Protein AF-A0A8C9SFM6-F1 (afdb_monomer_lite)

Organism: Scleropages formosus (NCBI:txid113540)

Structure (mmCIF, N/CA/C/O backbone):
data_AF-A0A8C9SFM6-F1
#
_entry.id   AF-A0A8C9SFM6-F1
#
loop_
_atom_site.group_PDB
_atom_site.id
_atom_site.type_symbol
_atom_site.label_atom_id
_atom_site.label_alt_id
_atom_site.label_comp_id
_atom_site.label_asym_id
_atom_site.label_entity_id
_atom_site.label_seq_id
_atom_site.pdbx_PDB_ins_code
_atom_site.Cartn_x
_atom_site.Cartn_y
_atom_site.Cartn_z
_atom_site.occupancy
_atom_site.B_iso_or_equiv
_atom_site.auth_seq_id
_atom_site.auth_comp_id
_atom_site.auth_asym_id
_atom_site.auth_atom_id
_atom_site.pdbx_PDB_model_num
ATOM 1 N N . MET A 1 1 ? -20.585 6.478 8.816 1.00 38.84 1 MET A N 1
ATOM 2 C CA . MET A 1 1 ? -20.689 6.840 7.386 1.00 38.84 1 MET A CA 1
ATOM 3 C C . MET A 1 1 ? -19.515 6.218 6.641 1.00 38.84 1 MET A C 1
ATOM 5 O O . MET A 1 1 ? -18.394 6.669 6.812 1.00 38.84 1 MET A O 1
ATOM 9 N N . CYS A 1 2 ? -19.745 5.146 5.885 1.00 49.50 2 CYS A N 1
ATOM 10 C CA . CYS A 1 2 ? -18.766 4.546 4.970 1.00 49.50 2 CYS A CA 1
ATOM 11 C C . CYS A 1 2 ? -19.523 4.051 3.732 1.00 49.50 2 CYS A C 1
ATOM 13 O O . CYS A 1 2 ? -19.641 2.855 3.499 1.00 49.50 2 CYS A O 1
ATOM 15 N N . SER A 1 3 ? -20.087 4.991 2.972 1.00 50.41 3 SER A N 1
ATOM 16 C CA . SER A 1 3 ? -20.597 4.729 1.626 1.00 50.41 3 SER A CA 1
ATOM 17 C C . SER A 1 3 ? -19.431 4.940 0.651 1.00 50.41 3 SER A C 1
ATOM 19 O O . SER A 1 3 ? -18.915 6.048 0.535 1.00 50.41 3 SER A O 1
ATOM 21 N N . GLY A 1 4 ? -18.927 3.867 0.038 1.00 54.22 4 GLY A N 1
ATOM 22 C CA . GLY A 1 4 ? -18.003 3.908 -1.111 1.00 54.22 4 GLY A CA 1
ATOM 23 C C . GLY A 1 4 ? -16.493 4.040 -0.842 1.00 54.22 4 GLY A C 1
ATOM 24 O O . GLY A 1 4 ? -15.704 3.421 -1.549 1.00 54.22 4 GLY A O 1
ATOM 25 N N . ARG A 1 5 ? -16.041 4.781 0.181 1.00 57.72 5 ARG A N 1
ATOM 26 C CA . ARG A 1 5 ? -14.603 5.147 0.289 1.00 57.72 5 ARG A CA 1
ATOM 27 C C . ARG A 1 5 ? -13.655 4.036 0.755 1.00 57.72 5 ARG A C 1
ATOM 29 O O . ARG A 1 5 ? -12.494 4.049 0.372 1.00 57.72 5 ARG A O 1
ATOM 36 N N . CYS A 1 6 ? -14.117 3.060 1.545 1.00 66.25 6 CYS A N 1
ATOM 37 C CA . CYS A 1 6 ? -13.258 1.931 1.943 1.00 66.25 6 CYS A CA 1
ATOM 38 C C . CYS A 1 6 ? -12.800 1.121 0.723 1.00 66.25 6 CYS A C 1
ATOM 40 O O . CYS A 1 6 ? -11.649 0.716 0.658 1.00 66.25 6 CYS A O 1
ATOM 42 N N . PHE A 1 7 ? -13.668 0.921 -0.269 1.00 75.25 7 PHE A N 1
ATOM 43 C CA . PHE A 1 7 ? -13.294 0.165 -1.465 1.00 75.25 7 PHE A CA 1
ATOM 44 C C . PHE A 1 7 ? -12.271 0.921 -2.325 1.00 75.25 7 PHE A C 1
ATOM 46 O O . PHE A 1 7 ? -11.385 0.314 -2.915 1.00 75.25 7 PHE A O 1
ATOM 53 N N . HIS A 1 8 ? -12.347 2.254 -2.325 1.00 82.06 8 HIS A N 1
ATOM 54 C CA . HIS A 1 8 ? -11.380 3.106 -3.007 1.00 82.06 8 HIS A CA 1
ATOM 55 C C . HIS A 1 8 ? -9.967 2.961 -2.420 1.00 82.06 8 HIS A C 1
ATOM 57 O O . HIS A 1 8 ? -9.020 2.790 -3.176 1.00 82.06 8 HIS A O 1
ATOM 63 N N . PHE A 1 9 ? -9.817 2.954 -1.089 1.00 83.06 9 PHE A N 1
ATOM 64 C CA . PHE A 1 9 ? -8.508 2.751 -0.448 1.00 83.06 9 PHE A CA 1
ATOM 65 C C . PHE A 1 9 ? -7.904 1.379 -0.746 1.00 83.06 9 PHE A C 1
ATOM 67 O O . PHE A 1 9 ? -6.700 1.276 -0.955 1.00 83.06 9 PHE A O 1
ATOM 74 N N . PHE A 1 10 ? -8.741 0.341 -0.809 1.00 85.75 10 PHE A N 1
ATOM 75 C CA . PHE A 1 10 ? -8.299 -0.991 -1.212 1.00 85.75 10 PHE A CA 1
ATOM 76 C C . PHE A 1 10 ? -7.770 -0.997 -2.647 1.00 85.75 10 PHE A C 1
ATOM 78 O O . PHE A 1 10 ? -6.668 -1.473 -2.898 1.00 85.75 10 PHE A O 1
ATOM 85 N N . PHE A 1 11 ? -8.529 -0.419 -3.578 1.00 89.56 11 PHE A N 1
ATOM 86 C CA . PHE A 1 11 ? -8.128 -0.348 -4.979 1.00 89.56 11 PHE A CA 1
ATOM 87 C C . PHE A 1 11 ? -6.834 0.454 -5.168 1.00 89.56 11 PHE A C 1
ATOM 89 O O . PHE A 1 11 ? -5.947 0.026 -5.902 1.00 89.56 11 PHE A O 1
ATOM 96 N N . LEU A 1 12 ? -6.694 1.574 -4.452 1.00 89.06 12 LEU A N 1
ATOM 97 C CA . LEU A 1 12 ? -5.487 2.396 -4.482 1.00 89.06 12 LEU A CA 1
ATOM 98 C C . LEU A 1 12 ? -4.262 1.625 -3.966 1.00 89.06 12 LEU A C 1
ATOM 100 O O . LEU A 1 12 ? -3.216 1.664 -4.606 1.00 89.06 12 LEU A O 1
ATOM 104 N N . ALA A 1 13 ? -4.402 0.878 -2.864 1.00 91.12 13 ALA A N 1
ATOM 105 C CA . ALA A 1 13 ? -3.330 0.035 -2.333 1.00 91.12 13 ALA A CA 1
ATOM 106 C C . ALA A 1 13 ? -2.898 -1.040 -3.346 1.00 91.12 13 ALA A C 1
ATOM 108 O O . ALA A 1 13 ? -1.711 -1.200 -3.606 1.00 91.12 13 ALA A O 1
ATOM 109 N N . VAL A 1 14 ? -3.853 -1.721 -3.987 1.00 93.00 14 VAL A N 1
ATOM 110 C CA . VAL A 1 14 ? -3.551 -2.744 -5.003 1.00 93.00 14 VAL A CA 1
ATOM 111 C C . VAL A 1 14 ? -2.833 -2.143 -6.216 1.00 93.00 14 VAL A C 1
ATOM 113 O O . VAL A 1 14 ? -1.851 -2.715 -6.683 1.00 93.00 14 VAL A O 1
ATOM 116 N N . ILE A 1 15 ? -3.272 -0.979 -6.713 1.00 94.44 15 ILE A N 1
ATOM 117 C CA . ILE A 1 15 ? -2.598 -0.303 -7.833 1.00 94.44 15 ILE A CA 1
ATOM 118 C C . ILE A 1 15 ? -1.161 0.061 -7.465 1.00 94.44 15 ILE A C 1
ATOM 120 O O . ILE A 1 15 ? -0.252 -0.214 -8.246 1.00 94.44 15 ILE A O 1
ATOM 124 N N . PHE A 1 16 ? -0.950 0.677 -6.298 1.00 92.31 16 PHE A N 1
ATOM 125 C CA . PHE A 1 16 ? 0.391 1.065 -5.866 1.00 92.31 16 PHE A CA 1
ATOM 126 C C . PHE A 1 16 ? 1.291 -0.147 -5.616 1.00 92.31 16 PHE A C 1
ATOM 128 O O . PHE A 1 16 ? 2.468 -0.082 -5.943 1.00 92.31 16 PHE A O 1
ATOM 135 N N . ASP A 1 17 ? 0.758 -1.257 -5.107 1.00 93.81 17 ASP A N 1
ATOM 136 C CA . ASP A 1 17 ? 1.516 -2.498 -4.924 1.00 93.81 17 ASP A CA 1
ATOM 137 C C . ASP A 1 17 ? 1.998 -3.071 -6.266 1.00 93.81 17 ASP A C 1
ATOM 139 O O . ASP A 1 17 ? 3.198 -3.251 -6.478 1.00 93.81 17 ASP A O 1
ATOM 143 N N . VAL A 1 18 ? 1.084 -3.245 -7.229 1.00 95.69 18 VAL A N 1
ATOM 144 C CA . VAL A 1 18 ? 1.422 -3.754 -8.568 1.00 95.69 18 VAL A CA 1
ATOM 145 C C . VAL A 1 18 ? 2.384 -2.807 -9.290 1.00 95.69 18 VAL A C 1
ATOM 147 O O . VAL A 1 18 ? 3.378 -3.259 -9.858 1.00 95.69 18 VAL A O 1
ATOM 150 N N . ALA A 1 19 ? 2.138 -1.495 -9.242 1.00 94.00 19 ALA A N 1
ATOM 151 C CA . ALA A 1 19 ? 3.029 -0.504 -9.842 1.00 94.00 19 ALA A CA 1
ATOM 152 C C . ALA A 1 19 ? 4.416 -0.498 -9.178 1.00 94.00 19 ALA A C 1
ATOM 154 O O . ALA A 1 19 ? 5.425 -0.448 -9.880 1.00 94.00 19 ALA A O 1
ATOM 155 N N . GLY A 1 20 ? 4.475 -0.590 -7.847 1.00 92.88 20 GLY A N 1
ATOM 156 C CA . GLY A 1 20 ? 5.714 -0.648 -7.074 1.00 92.88 20 GLY A CA 1
ATOM 157 C C . GLY A 1 20 ? 6.535 -1.896 -7.382 1.00 92.88 20 GLY A C 1
ATOM 158 O O . GLY A 1 20 ? 7.741 -1.785 -7.598 1.00 92.88 20 GLY A O 1
ATOM 159 N N . LEU A 1 21 ? 5.887 -3.060 -7.497 1.00 92.62 21 LEU A N 1
ATOM 160 C CA . LEU A 1 21 ? 6.533 -4.302 -7.922 1.00 92.62 21 LEU A CA 1
ATOM 161 C C . LEU A 1 21 ? 7.064 -4.195 -9.352 1.00 92.62 21 LEU A C 1
ATOM 163 O O . LEU A 1 21 ? 8.219 -4.537 -9.585 1.00 92.62 21 LEU A O 1
ATOM 167 N N . ILE A 1 22 ? 6.268 -3.685 -10.297 1.00 92.94 22 ILE A N 1
ATOM 168 C CA . ILE A 1 22 ? 6.711 -3.500 -11.688 1.00 92.94 22 ILE A CA 1
ATOM 169 C C . ILE A 1 22 ? 7.928 -2.571 -11.742 1.00 92.94 22 ILE A C 1
ATOM 171 O O . ILE A 1 22 ? 8.919 -2.917 -12.375 1.00 92.94 22 ILE A O 1
ATOM 175 N N . ILE A 1 23 ? 7.889 -1.427 -11.054 1.00 89.62 23 ILE A N 1
ATOM 176 C CA . ILE A 1 23 ? 9.000 -0.463 -10.996 1.00 89.62 23 ILE A CA 1
ATOM 177 C C . ILE A 1 23 ? 10.245 -1.089 -10.362 1.00 89.62 23 ILE A C 1
ATOM 179 O O . ILE A 1 23 ? 11.343 -0.927 -10.891 1.00 89.62 23 ILE A O 1
ATOM 183 N N . PHE A 1 24 ? 10.081 -1.836 -9.271 1.00 88.56 24 PHE A N 1
ATOM 184 C CA . PHE A 1 24 ? 11.181 -2.515 -8.593 1.00 88.56 24 PHE A CA 1
ATOM 185 C C . PHE A 1 24 ? 11.818 -3.600 -9.474 1.00 88.56 24 PHE A C 1
ATOM 187 O O . PHE A 1 24 ? 13.041 -3.642 -9.619 1.00 88.56 24 PHE A O 1
ATOM 194 N N . PHE A 1 25 ? 11.000 -4.432 -10.125 1.00 87.94 25 PHE A N 1
ATOM 195 C CA . PHE A 1 25 ? 11.474 -5.450 -11.062 1.00 87.94 25 PHE A CA 1
ATOM 196 C C . PHE A 1 25 ? 12.142 -4.831 -12.289 1.00 87.94 25 PHE A C 1
ATOM 198 O O . PHE A 1 25 ? 13.213 -5.283 -12.685 1.00 87.94 25 PHE A O 1
ATOM 205 N N . LEU A 1 26 ? 11.556 -3.781 -12.868 1.00 88.62 26 LEU A N 1
ATOM 206 C CA . LEU A 1 26 ? 12.174 -3.044 -13.967 1.00 88.62 26 LEU A CA 1
ATOM 207 C C . LEU A 1 26 ? 13.505 -2.430 -13.539 1.00 88.62 26 LEU A C 1
ATOM 209 O O . LEU A 1 26 ? 14.445 -2.510 -14.311 1.00 88.62 26 LEU A O 1
ATOM 213 N N . GLY A 1 27 ? 13.632 -1.897 -12.323 1.00 86.56 27 GLY A N 1
ATOM 214 C CA . GLY A 1 27 ? 14.917 -1.428 -11.798 1.00 86.56 27 GLY A CA 1
ATOM 215 C C . GLY A 1 27 ? 15.975 -2.536 -11.774 1.00 86.56 27 GLY A C 1
ATOM 216 O O . GLY A 1 27 ? 17.071 -2.356 -12.293 1.00 86.56 27 GLY A O 1
ATOM 217 N N . ILE A 1 28 ? 15.635 -3.716 -11.254 1.00 83.75 28 ILE A N 1
ATOM 218 C CA . ILE A 1 28 ? 16.573 -4.850 -11.177 1.00 83.75 28 ILE A CA 1
ATOM 219 C C . ILE A 1 28 ? 16.957 -5.388 -12.563 1.00 83.75 28 ILE A C 1
ATOM 221 O O . ILE A 1 28 ? 18.120 -5.720 -12.793 1.00 83.75 28 ILE A O 1
ATOM 225 N N . PHE A 1 29 ? 15.995 -5.513 -13.481 1.00 80.25 29 PHE A N 1
ATOM 226 C CA . PHE A 1 29 ? 16.221 -6.141 -14.787 1.00 80.25 29 PHE A CA 1
ATOM 227 C C . PHE A 1 29 ? 16.694 -5.165 -15.872 1.00 80.25 29 PHE A C 1
ATOM 229 O O . PHE A 1 29 ? 17.318 -5.591 -16.846 1.00 80.25 29 PHE A O 1
ATOM 236 N N . ALA A 1 30 ? 16.417 -3.867 -15.739 1.00 74.25 30 ALA A N 1
ATOM 237 C CA . ALA A 1 30 ? 16.836 -2.866 -16.708 1.00 74.25 30 ALA A CA 1
ATOM 238 C C . ALA A 1 30 ? 18.274 -2.413 -16.431 1.00 74.25 30 ALA A C 1
ATOM 240 O O . ALA A 1 30 ? 18.531 -1.606 -15.543 1.00 74.25 30 ALA A O 1
ATOM 241 N N . HIS A 1 31 ? 19.213 -2.855 -17.267 1.00 65.38 31 HIS A N 1
ATOM 242 C CA . HIS A 1 31 ? 20.581 -2.327 -17.333 1.00 65.38 31 HIS A CA 1
ATOM 243 C C . HIS A 1 31 ? 20.616 -1.008 -18.138 1.00 65.38 31 HIS A C 1
ATOM 245 O O . HIS A 1 31 ? 21.347 -0.874 -19.115 1.00 65.38 31 HIS A O 1
ATOM 251 N N . PHE A 1 32 ? 19.758 -0.045 -17.796 1.00 67.25 32 PHE A N 1
ATOM 252 C CA . PHE A 1 32 ? 19.775 1.300 -18.384 1.00 67.25 32 PHE A CA 1
ATOM 253 C C . PHE A 1 32 ? 20.349 2.294 -17.370 1.00 67.25 32 PHE A C 1
ATOM 255 O O . PHE A 1 32 ? 20.131 2.141 -16.173 1.00 67.25 32 PHE A O 1
ATOM 262 N N . SER A 1 33 ? 21.025 3.354 -17.829 1.00 72.88 33 SER A N 1
ATOM 263 C CA . SER A 1 33 ? 21.675 4.372 -16.975 1.00 72.88 33 SER A CA 1
ATOM 264 C C . SER A 1 33 ? 20.743 5.112 -15.995 1.00 72.88 33 SER A C 1
ATOM 266 O O . SER A 1 33 ? 21.221 5.868 -15.162 1.00 72.88 33 SER A O 1
ATOM 268 N N . PHE A 1 34 ? 19.424 4.913 -16.088 1.00 70.69 34 PHE A N 1
ATOM 269 C CA . PHE A 1 34 ? 18.412 5.473 -15.181 1.00 70.69 34 PHE A CA 1
ATOM 270 C C . PHE A 1 34 ? 17.880 4.459 -14.152 1.00 70.69 34 PHE A C 1
ATOM 272 O O . PHE A 1 34 ? 16.964 4.782 -13.396 1.00 70.69 34 PHE A O 1
ATOM 279 N N . SER A 1 35 ? 18.422 3.239 -14.121 1.00 75.06 35 SER A N 1
ATOM 280 C CA . SER A 1 35 ? 17.983 2.147 -13.242 1.00 75.06 35 SER A CA 1
ATOM 281 C C . SER A 1 35 ? 18.039 2.505 -11.751 1.00 75.06 35 SER A C 1
ATOM 283 O O . SER A 1 35 ? 17.115 2.172 -11.006 1.00 75.06 35 SER A O 1
ATOM 285 N N . ASP A 1 36 ? 19.037 3.292 -11.338 1.00 81.44 36 ASP A N 1
ATOM 286 C CA . ASP A 1 36 ? 19.210 3.730 -9.948 1.00 81.44 36 ASP A CA 1
ATOM 287 C C . ASP A 1 36 ? 17.967 4.453 -9.395 1.00 81.44 36 ASP A C 1
ATOM 289 O O . ASP A 1 36 ? 17.588 4.275 -8.235 1.00 81.44 36 ASP A O 1
ATOM 293 N N . PHE A 1 37 ? 17.253 5.207 -10.242 1.00 83.69 37 PHE A N 1
ATOM 294 C CA . PHE A 1 37 ? 16.004 5.867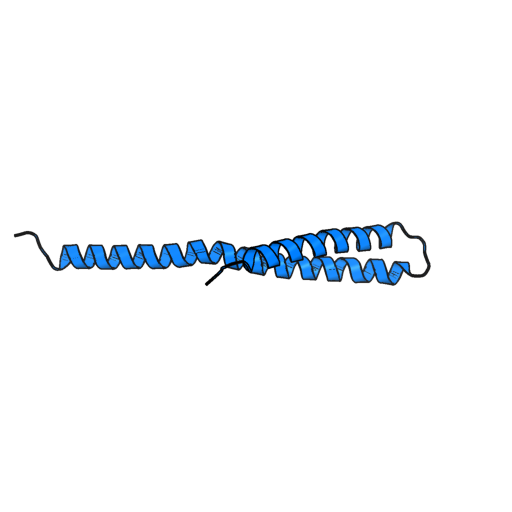 -9.855 1.00 83.69 37 PHE A CA 1
ATOM 295 C C . PHE A 1 37 ? 14.836 4.883 -9.682 1.00 83.69 37 PHE A C 1
ATOM 297 O O . PHE A 1 37 ? 14.016 5.057 -8.776 1.00 83.69 37 PHE A O 1
ATOM 304 N N . PHE A 1 38 ? 14.738 3.842 -10.515 1.00 83.81 38 PHE A N 1
ATOM 305 C CA . PHE A 1 38 ? 13.677 2.827 -10.421 1.00 83.81 38 PHE A CA 1
ATOM 306 C C . PHE A 1 38 ? 13.869 1.923 -9.199 1.00 83.81 38 PHE A C 1
ATOM 308 O O . PHE A 1 38 ? 12.914 1.673 -8.460 1.00 83.81 38 PHE A O 1
ATOM 315 N N . VAL A 1 39 ? 15.111 1.510 -8.928 1.00 86.62 39 VAL A N 1
ATOM 316 C CA . VAL A 1 39 ? 15.459 0.713 -7.740 1.00 86.62 39 VAL A CA 1
ATOM 317 C C . VAL A 1 39 ? 15.153 1.475 -6.450 1.00 86.62 39 VAL A C 1
ATOM 319 O O . VAL A 1 39 ? 14.638 0.883 -5.505 1.00 86.62 39 VAL A O 1
ATOM 322 N N . GLN A 1 40 ? 15.409 2.785 -6.408 1.00 87.94 40 GLN A N 1
ATOM 323 C CA . GLN A 1 40 ? 15.138 3.602 -5.223 1.00 87.94 40 GLN A CA 1
ATOM 324 C C . GLN A 1 40 ? 13.642 3.926 -5.045 1.00 87.94 40 GLN A C 1
ATOM 326 O O . GLN A 1 40 ? 13.150 3.972 -3.915 1.00 87.94 40 GLN A O 1
ATOM 331 N N . SER A 1 41 ? 12.905 4.157 -6.137 1.00 90.06 41 SER A N 1
ATOM 332 C CA . SER A 1 41 ? 11.485 4.546 -6.089 1.00 90.06 41 SER A CA 1
ATOM 333 C C . SER A 1 41 ? 10.525 3.373 -5.865 1.00 90.06 41 SER A C 1
ATOM 335 O O . SER A 1 41 ? 9.496 3.558 -5.213 1.00 90.06 41 SER A O 1
ATOM 337 N N . GLY A 1 42 ? 10.866 2.164 -6.320 1.00 90.44 42 GLY A N 1
ATOM 338 C CA . GLY A 1 42 ? 10.053 0.957 -6.115 1.00 90.44 42 GLY A CA 1
ATOM 339 C C . GLY A 1 42 ? 9.707 0.691 -4.639 1.00 90.44 42 GLY A C 1
ATOM 340 O O . GLY A 1 42 ? 8.523 0.637 -4.298 1.00 90.44 42 GLY A O 1
ATOM 341 N N . PRO A 1 43 ? 10.695 0.614 -3.728 1.00 90.56 43 PRO A N 1
ATOM 342 C CA . PRO A 1 43 ? 10.459 0.412 -2.298 1.00 90.56 43 PRO A CA 1
ATOM 343 C C . PRO A 1 43 ? 9.629 1.525 -1.650 1.00 90.56 43 PRO A C 1
ATOM 345 O O . PRO A 1 43 ? 8.809 1.243 -0.780 1.00 90.56 43 PRO A O 1
ATOM 348 N N . ILE A 1 44 ? 9.802 2.780 -2.082 1.00 92.50 44 ILE A N 1
ATOM 349 C CA . ILE A 1 44 ? 9.024 3.926 -1.578 1.00 92.50 44 ILE A CA 1
ATOM 350 C C . ILE A 1 44 ? 7.539 3.748 -1.916 1.00 92.50 44 ILE A C 1
ATOM 352 O O . ILE A 1 44 ? 6.676 3.978 -1.068 1.00 92.50 44 ILE A O 1
ATOM 356 N N . ILE A 1 45 ? 7.240 3.295 -3.134 1.00 91.94 45 ILE A N 1
ATOM 357 C CA . ILE A 1 45 ? 5.871 3.036 -3.587 1.00 91.94 45 ILE A CA 1
ATOM 358 C C . ILE A 1 45 ? 5.250 1.849 -2.831 1.00 91.94 45 ILE A C 1
ATOM 360 O O . ILE A 1 45 ? 4.111 1.947 -2.370 1.00 91.94 45 ILE A O 1
ATOM 364 N N . ILE A 1 46 ? 6.004 0.762 -2.638 1.00 91.88 46 ILE A N 1
ATOM 365 C CA . ILE 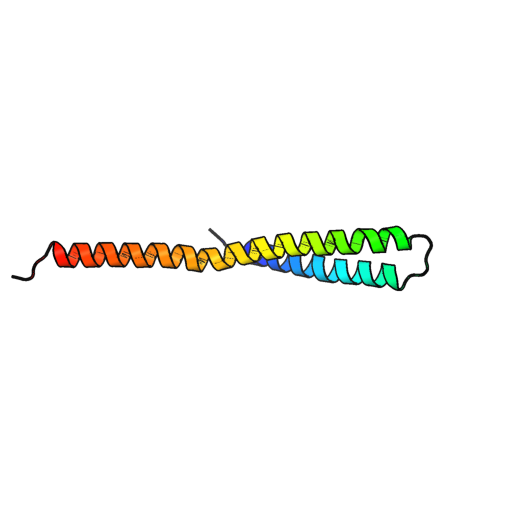A 1 46 ? 5.554 -0.411 -1.866 1.00 91.88 46 ILE A CA 1
ATOM 366 C C . ILE A 1 46 ? 5.276 -0.020 -0.405 1.00 91.88 46 ILE A C 1
ATOM 368 O O . ILE A 1 46 ? 4.255 -0.404 0.170 1.00 91.88 46 ILE A O 1
ATOM 372 N N . PHE A 1 47 ? 6.136 0.809 0.191 1.00 93.25 47 PHE A N 1
ATOM 373 C CA . PHE A 1 47 ? 5.933 1.317 1.546 1.00 93.25 47 PHE A CA 1
ATOM 374 C C . PHE A 1 47 ? 4.663 2.170 1.655 1.00 93.25 47 PHE A C 1
ATOM 376 O O . PHE A 1 47 ? 3.892 2.029 2.606 1.00 93.25 47 PHE A O 1
ATOM 383 N N . LEU A 1 48 ? 4.399 3.020 0.659 1.00 90.81 48 LEU A N 1
ATOM 384 C CA . LEU A 1 48 ? 3.182 3.826 0.620 1.00 90.81 48 LEU A CA 1
ATOM 385 C C . LEU A 1 48 ? 1.923 2.949 0.480 1.00 90.81 48 LEU A C 1
ATOM 387 O O . LEU A 1 48 ? 0.904 3.240 1.109 1.00 90.81 48 LEU A O 1
ATOM 391 N N . SER A 1 49 ? 2.000 1.841 -0.268 1.00 91.88 49 SER A N 1
ATOM 392 C CA . SER A 1 49 ? 0.914 0.856 -0.376 1.00 91.88 49 SER A CA 1
ATOM 393 C C . SER A 1 49 ? 0.556 0.222 0.976 1.00 91.88 49 SER A C 1
ATOM 395 O O . SER A 1 49 ? -0.622 0.183 1.349 1.00 91.88 49 SER A O 1
ATOM 397 N N . LEU A 1 50 ? 1.561 -0.175 1.769 1.00 90.81 50 LEU A N 1
ATOM 398 C CA . LEU A 1 50 ? 1.364 -0.727 3.119 1.00 90.81 50 LEU A CA 1
ATOM 399 C C . LEU A 1 50 ? 0.565 0.218 4.025 1.00 90.81 50 LEU A C 1
ATOM 401 O O . LEU A 1 50 ? -0.324 -0.225 4.754 1.00 90.81 50 LEU A O 1
ATOM 405 N N . VAL A 1 51 ? 0.827 1.525 3.946 1.00 90.50 51 VAL A N 1
ATOM 406 C CA . VAL A 1 51 ? 0.090 2.538 4.716 1.00 90.50 51 VAL A CA 1
ATOM 407 C C . VAL A 1 51 ? -1.397 2.549 4.337 1.00 90.50 51 VAL A C 1
ATOM 409 O O . VAL A 1 51 ? -2.258 2.528 5.222 1.00 90.50 51 VAL A O 1
ATOM 412 N N . PHE A 1 52 ? -1.729 2.512 3.043 1.00 89.12 52 PHE A N 1
ATOM 413 C CA . PHE A 1 52 ? -3.125 2.434 2.586 1.00 89.12 52 PHE A CA 1
ATOM 414 C C . PHE A 1 52 ? -3.806 1.123 2.993 1.00 89.12 52 PHE A C 1
ATOM 416 O O . PHE A 1 52 ? -4.987 1.128 3.359 1.00 89.12 52 PHE A O 1
ATOM 423 N N . TRP A 1 53 ? -3.063 0.017 2.996 1.00 88.38 53 TRP A N 1
ATOM 424 C CA . TRP A 1 53 ? -3.552 -1.284 3.442 1.00 88.38 53 TRP A CA 1
ATOM 425 C C . TRP A 1 53 ? -3.908 -1.278 4.932 1.00 88.38 53 TRP A C 1
ATOM 427 O O . TRP A 1 53 ? -4.990 -1.730 5.311 1.00 88.38 53 TRP A O 1
ATOM 437 N N . ILE A 1 54 ? -3.057 -0.672 5.768 1.00 87.69 54 ILE A N 1
ATOM 438 C CA . ILE A 1 54 ? -3.313 -0.480 7.203 1.00 87.69 54 ILE A CA 1
ATOM 439 C C . ILE A 1 54 ? -4.582 0.354 7.409 1.00 87.69 54 ILE A C 1
ATOM 441 O O . ILE A 1 54 ? -5.463 -0.056 8.166 1.00 87.69 54 ILE A O 1
ATOM 445 N N . PHE A 1 55 ? -4.736 1.484 6.710 1.00 85.00 55 PHE A N 1
ATOM 446 C CA . PHE A 1 55 ? -5.943 2.314 6.825 1.00 85.00 55 PHE A CA 1
ATOM 447 C C . PHE A 1 55 ? -7.218 1.566 6.425 1.00 85.00 55 PHE A C 1
ATOM 449 O O . PHE A 1 55 ? -8.242 1.672 7.112 1.00 85.00 55 PHE A O 1
ATOM 456 N N . TRP A 1 56 ? -7.164 0.778 5.350 1.00 85.38 56 TRP A N 1
ATOM 457 C CA . TRP A 1 56 ? -8.281 -0.070 4.945 1.00 85.38 56 TRP A CA 1
ATOM 458 C C . TRP A 1 56 ? -8.620 -1.119 6.013 1.00 85.38 56 TRP A C 1
ATOM 460 O O . TRP A 1 56 ? -9.788 -1.278 6.387 1.00 85.38 56 TRP A O 1
ATOM 470 N N . TYR A 1 57 ? -7.599 -1.784 6.557 1.00 80.88 57 TYR A N 1
ATOM 471 C CA . TYR A 1 57 ? -7.757 -2.821 7.572 1.00 80.88 57 TYR A CA 1
ATOM 472 C C . TYR A 1 57 ? -8.332 -2.253 8.877 1.00 80.88 57 TYR A C 1
ATOM 474 O O . TYR A 1 57 ? -9.286 -2.812 9.419 1.00 80.88 57 TYR A O 1
ATOM 482 N N . LEU A 1 58 ? -7.860 -1.087 9.336 1.00 84.69 58 LEU A N 1
ATOM 483 C CA . LEU A 1 58 ? -8.421 -0.371 10.491 1.00 84.69 58 LEU A CA 1
ATOM 484 C C . LEU A 1 58 ? -9.902 -0.023 10.285 1.00 84.69 58 LEU A C 1
ATOM 486 O O . LEU A 1 58 ? -10.713 -0.196 11.199 1.00 84.69 58 LEU A O 1
ATOM 490 N N . GLY A 1 59 ? -10.275 0.423 9.083 1.00 80.25 59 GLY A N 1
ATOM 491 C CA . GLY A 1 59 ? -11.671 0.678 8.726 1.00 80.25 59 GLY A CA 1
ATOM 492 C C . GLY A 1 59 ? -12.536 -0.585 8.787 1.00 80.25 59 GLY A C 1
ATOM 493 O O . GLY A 1 59 ? -13.684 -0.533 9.242 1.00 80.25 59 GLY A O 1
ATOM 494 N N . ASN A 1 60 ? -11.985 -1.733 8.388 1.00 79.88 60 ASN A N 1
ATOM 495 C CA . ASN A 1 60 ? -12.687 -3.010 8.454 1.00 79.88 60 ASN A CA 1
ATOM 496 C C . ASN A 1 60 ? -12.799 -3.537 9.898 1.00 79.88 60 ASN A C 1
ATOM 498 O O . ASN A 1 60 ? -13.879 -3.968 10.307 1.00 79.88 60 ASN A O 1
ATOM 502 N N . ILE A 1 61 ? -11.735 -3.424 10.707 1.00 78.31 61 ILE A N 1
ATOM 503 C CA . ILE A 1 61 ? -11.736 -3.860 12.115 1.00 78.31 61 ILE A CA 1
ATOM 504 C C . ILE A 1 61 ? -12.638 -2.978 12.986 1.00 78.31 61 ILE A C 1
ATOM 506 O O . ILE A 1 61 ? -13.305 -3.471 13.899 1.00 78.31 61 ILE A O 1
ATOM 510 N N . SER A 1 62 ? -12.724 -1.680 12.688 1.00 73.56 62 SER A N 1
ATOM 511 C CA . SER A 1 62 ? -13.599 -0.743 13.404 1.00 73.56 62 SER A CA 1
ATOM 512 C C . SER A 1 62 ? -15.066 -1.200 13.416 1.00 73.56 62 SER A C 1
ATOM 514 O O . SER A 1 62 ? -15.775 -0.990 14.403 1.00 73.56 62 SER A O 1
ATOM 516 N N . LYS A 1 63 ? -15.519 -1.936 12.390 1.00 65.69 63 LYS A N 1
ATOM 517 C CA . LYS A 1 63 ? -16.859 -2.548 12.388 1.00 65.69 63 LYS A CA 1
ATOM 518 C C . LYS A 1 63 ? -17.040 -3.556 13.527 1.00 65.69 63 LYS A C 1
ATOM 520 O O . LYS A 1 63 ? -18.084 -3.545 14.182 1.00 65.69 63 LYS A O 1
ATOM 525 N N . TYR A 1 64 ? -16.029 -4.380 13.804 1.00 63.50 64 TYR A N 1
ATOM 526 C CA . TYR A 1 64 ? -16.051 -5.316 14.931 1.00 63.50 64 TYR A CA 1
ATOM 527 C C . TYR A 1 64 ? -15.958 -4.583 16.275 1.00 63.50 64 TYR A C 1
ATOM 529 O O . TYR A 1 64 ? -16.689 -4.924 17.208 1.00 63.50 64 TYR A O 1
ATOM 537 N N . MET A 1 65 ? -15.137 -3.529 16.367 1.00 62.88 65 MET A N 1
ATOM 538 C CA . MET A 1 65 ? -15.007 -2.733 17.595 1.00 62.88 65 MET A CA 1
ATOM 539 C C . MET A 1 65 ? -16.310 -1.983 17.942 1.00 62.88 65 MET A C 1
ATOM 541 O O . MET A 1 65 ? -16.757 -1.997 19.092 1.00 62.88 65 MET A O 1
ATOM 545 N N . TYR A 1 66 ? -16.985 -1.393 16.949 1.00 60.00 66 TYR A N 1
ATOM 546 C CA . TYR A 1 66 ? -18.289 -0.746 17.138 1.00 60.00 66 TYR A CA 1
ATOM 547 C C . TYR A 1 66 ? -19.380 -1.758 17.537 1.00 60.00 66 TYR A C 1
ATOM 549 O O . TYR A 1 66 ? -20.220 -1.475 18.398 1.00 60.00 66 TYR A O 1
ATOM 557 N N . GLY A 1 67 ? -19.342 -2.964 16.959 1.00 61.09 67 GLY A N 1
ATOM 558 C CA . GLY A 1 67 ? -20.235 -4.069 17.312 1.00 61.09 67 GLY A CA 1
ATOM 559 C C . GLY A 1 67 ? -20.088 -4.527 18.767 1.00 61.09 67 GLY A C 1
ATOM 560 O O . GLY A 1 67 ? -21.098 -4.696 19.455 1.00 61.09 67 GLY A O 1
ATOM 561 N N . GLN A 1 68 ? -18.854 -4.652 19.265 1.00 61.59 68 GLN A N 1
ATOM 562 C CA . GLN A 1 68 ? -18.578 -4.992 20.667 1.00 61.59 68 GLN A CA 1
ATOM 563 C C . GLN A 1 68 ? -19.117 -3.933 21.638 1.00 61.59 68 GLN A C 1
ATOM 565 O O . GLN A 1 68 ? -19.838 -4.271 22.582 1.00 61.59 68 GLN A O 1
ATOM 570 N N . LYS A 1 69 ? -18.885 -2.642 21.358 1.00 60.72 69 LYS A N 1
ATOM 571 C CA . LYS A 1 69 ? -19.405 -1.543 22.191 1.00 60.72 69 LYS A CA 1
ATOM 572 C C . LYS A 1 69 ? -20.940 -1.542 22.257 1.00 60.72 69 LYS A C 1
ATOM 574 O O . LYS A 1 69 ? -21.517 -1.338 23.323 1.00 60.72 69 LYS A O 1
ATOM 579 N N . LYS A 1 70 ? -21.620 -1.843 21.144 1.00 68.69 70 LYS A N 1
ATOM 580 C CA . LYS A 1 70 ? -23.087 -1.998 21.120 1.00 68.69 70 LYS A CA 1
ATOM 581 C C . LYS A 1 70 ? -23.579 -3.232 21.879 1.00 68.69 70 LYS A C 1
ATOM 583 O O . LYS A 1 70 ? -24.657 -3.183 22.469 1.00 68.69 70 LYS A O 1
ATOM 588 N N . ARG A 1 71 ? -22.842 -4.346 21.844 1.00 74.19 71 ARG A N 1
ATOM 589 C CA . ARG A 1 71 ? -23.240 -5.599 22.507 1.00 74.19 71 ARG A CA 1
ATOM 590 C C . ARG A 1 71 ? -23.131 -5.489 24.027 1.00 74.19 71 ARG A C 1
ATOM 592 O O . ARG A 1 71 ? -24.094 -5.837 24.700 1.00 74.19 71 ARG A O 1
ATOM 599 N N . THR A 1 72 ? -22.034 -4.933 24.546 1.00 76.69 72 THR A N 1
ATOM 600 C CA . THR A 1 72 ? -21.875 -4.704 25.993 1.00 76.69 72 THR A CA 1
ATOM 601 C C . THR A 1 72 ? -22.916 -3.719 26.534 1.00 76.69 72 THR A C 1
ATOM 603 O O . THR A 1 72 ? -23.571 -4.001 27.530 1.00 76.69 72 THR A O 1
ATOM 606 N N . PHE A 1 73 ? -23.192 -2.626 25.811 1.00 80.56 73 PHE A N 1
ATOM 607 C CA . PHE A 1 73 ? -24.197 -1.645 26.228 1.00 80.56 73 PHE A CA 1
ATOM 608 C C . PHE A 1 73 ? -25.623 -2.220 26.217 1.00 80.56 73 PHE A C 1
ATOM 610 O O . PHE A 1 73 ? -26.395 -1.977 27.141 1.00 80.56 73 PHE A O 1
ATOM 617 N N . ARG A 1 74 ? -25.971 -3.041 25.210 1.00 80.56 74 ARG A N 1
ATOM 618 C CA . ARG A 1 74 ? -27.255 -3.768 25.195 1.00 80.56 74 ARG A CA 1
ATOM 619 C C . ARG A 1 74 ? -27.373 -4.774 26.33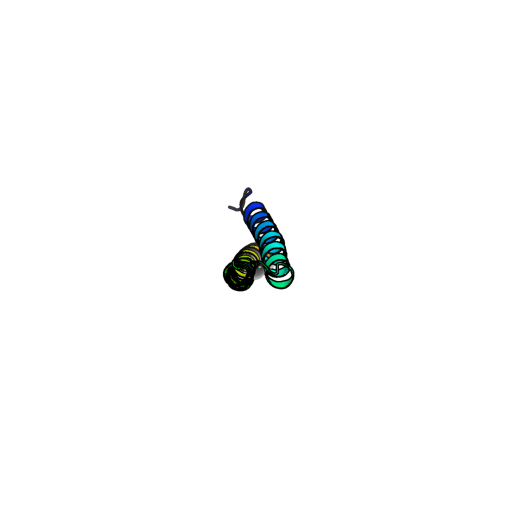4 1.00 80.56 74 ARG A C 1
ATOM 621 O O . ARG A 1 74 ? -28.449 -4.875 26.910 1.00 80.56 74 ARG A O 1
ATOM 628 N N . LEU A 1 75 ? -26.302 -5.497 26.659 1.00 83.00 75 LEU A N 1
ATOM 629 C CA . LEU A 1 75 ? -26.289 -6.421 27.795 1.00 83.00 75 LEU A CA 1
ATOM 630 C C . LEU A 1 75 ? -26.473 -5.673 29.117 1.00 83.00 75 LEU A C 1
ATOM 632 O O . LEU A 1 75 ? -27.308 -6.080 29.913 1.00 83.00 75 LEU A O 1
ATOM 636 N N . PHE A 1 76 ? -25.787 -4.546 29.314 1.00 83.81 76 PHE A N 1
ATOM 637 C CA . PHE A 1 76 ? -25.960 -3.697 30.496 1.00 83.81 76 PHE A CA 1
ATOM 638 C C . PHE A 1 76 ? -27.388 -3.158 30.628 1.00 83.81 76 PHE A C 1
ATOM 640 O O . PHE A 1 76 ? -27.962 -3.201 31.710 1.00 83.81 76 PHE A O 1
ATOM 647 N N . TYR A 1 77 ? -27.990 -2.697 29.528 1.00 80.81 77 TYR A N 1
ATOM 648 C CA . TYR A 1 77 ? -29.378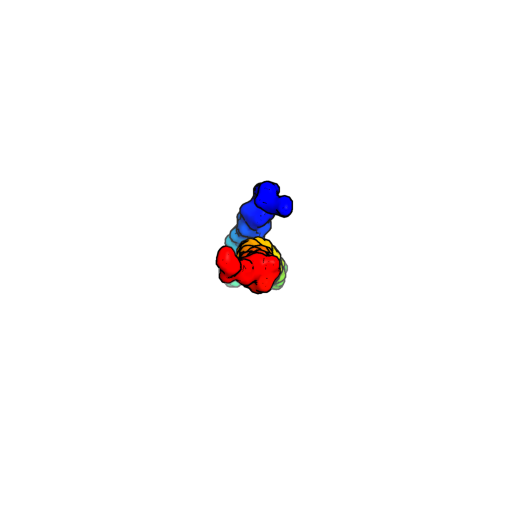 -2.235 29.532 1.00 80.81 77 TYR A CA 1
ATOM 649 C C . TYR A 1 77 ? -30.364 -3.379 29.803 1.00 80.81 77 TYR A C 1
ATOM 651 O O . TYR A 1 77 ? -31.299 -3.203 30.575 1.00 80.81 77 TYR A O 1
ATOM 659 N N . SER A 1 78 ? -30.138 -4.562 29.218 1.00 81.44 78 SER A N 1
ATOM 660 C CA . SER A 1 78 ? -30.969 -5.751 29.449 1.00 81.44 78 SER A CA 1
ATOM 661 C C . SER A 1 78 ? -30.863 -6.256 30.889 1.00 81.44 78 SER A C 1
ATOM 663 O O . SER A 1 78 ? -31.877 -6.601 31.486 1.00 81.44 78 SER A O 1
ATOM 665 N N . LEU A 1 79 ? -29.656 -6.263 31.462 1.00 83.88 79 LEU A N 1
ATOM 666 C CA . LEU A 1 79 ? -29.419 -6.601 32.865 1.00 83.88 79 LEU A CA 1
ATOM 66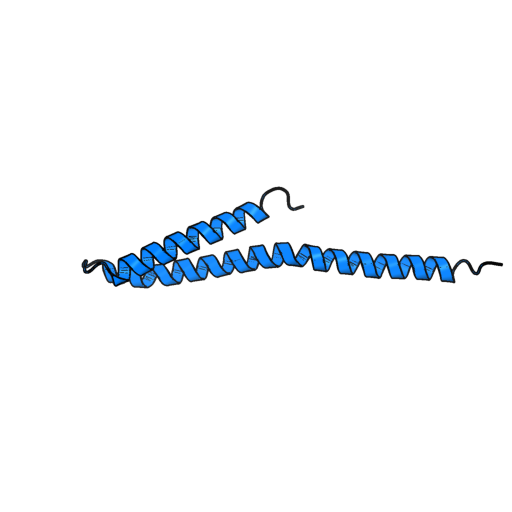7 C C . LEU A 1 79 ? -30.055 -5.567 33.793 1.00 83.88 79 LEU A C 1
ATOM 66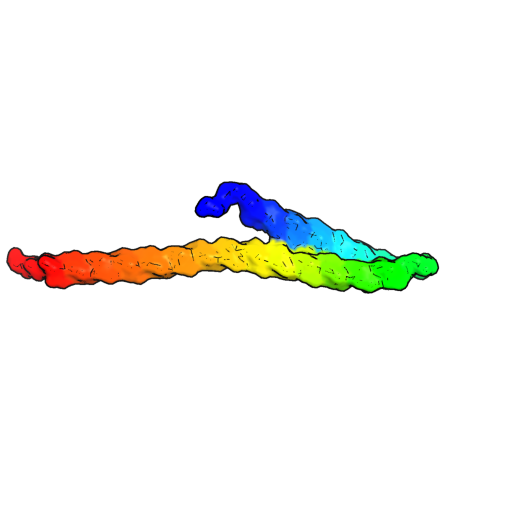9 O O . LEU A 1 79 ? -30.754 -5.947 34.723 1.00 83.88 79 LEU A O 1
ATOM 673 N N . GLY A 1 80 ? -29.895 -4.274 33.500 1.00 80.94 80 GLY A N 1
ATOM 674 C CA . GLY A 1 80 ? -30.563 -3.202 34.237 1.00 80.94 80 GLY A CA 1
ATOM 675 C C . GLY A 1 80 ? -32.087 -3.331 34.191 1.00 80.94 80 GLY A C 1
ATOM 676 O O . GLY A 1 80 ? -32.738 -3.176 35.216 1.00 80.94 80 GLY A O 1
ATOM 677 N N . LYS A 1 81 ? -32.661 -3.699 33.038 1.00 79.00 81 LYS A N 1
ATOM 678 C CA . LYS A 1 81 ? -34.103 -3.951 32.881 1.00 79.00 81 LYS A CA 1
ATOM 679 C C . LYS A 1 81 ? -34.601 -5.143 33.701 1.00 79.00 81 LYS A C 1
ATOM 681 O O . LYS A 1 81 ? -35.698 -5.058 34.238 1.00 79.00 81 LYS A O 1
ATOM 686 N N . LEU A 1 82 ? -33.819 -6.220 33.784 1.00 81.81 82 LEU A N 1
ATOM 687 C CA . LEU A 1 82 ? -34.140 -7.402 34.593 1.00 81.81 82 LEU A CA 1
ATOM 688 C C . LEU A 1 82 ? -34.015 -7.117 36.096 1.00 81.81 82 LEU A C 1
ATOM 690 O O . LEU A 1 82 ? -34.817 -7.606 36.879 1.00 81.81 82 LEU A O 1
ATOM 694 N N . TYR A 1 83 ? -33.045 -6.293 36.501 1.00 67.75 83 TYR A N 1
ATOM 695 C CA . TYR A 1 83 ? -32.835 -5.941 37.910 1.00 67.75 83 TYR A CA 1
ATOM 696 C C . TYR A 1 83 ? -33.850 -4.918 38.445 1.00 67.75 83 TYR A C 1
ATOM 698 O O . TYR A 1 83 ? -34.211 -4.967 39.616 1.00 67.75 83 TYR A O 1
ATOM 706 N N . LEU A 1 84 ? -34.309 -3.981 37.607 1.00 75.44 84 LEU A N 1
ATOM 707 C CA . LEU A 1 84 ? -35.287 -2.947 37.988 1.00 75.44 84 LEU A CA 1
ATOM 708 C C . LEU A 1 84 ? -36.745 -3.412 37.931 1.00 75.44 84 LEU A C 1
ATOM 710 O O . LEU A 1 84 ? -37.632 -2.663 38.331 1.00 75.44 84 LEU A O 1
ATOM 714 N N . HIS A 1 85 ? -37.001 -4.616 37.429 1.00 59.81 85 HIS A N 1
ATOM 715 C CA . HIS A 1 85 ? -38.326 -5.215 37.425 1.00 59.81 85 HIS A CA 1
ATOM 716 C C . HIS A 1 85 ? -38.212 -6.629 38.003 1.00 59.81 85 HIS A C 1
ATOM 718 O O . HIS A 1 85 ? -38.250 -7.592 37.235 1.00 59.81 85 HIS A O 1
ATOM 724 N N . PRO A 1 86 ? -38.004 -6.774 39.330 1.00 64.19 86 PRO A N 1
ATOM 725 C CA . PRO A 1 86 ? -38.152 -8.074 39.961 1.00 64.19 86 PRO A CA 1
ATOM 726 C C . PRO A 1 86 ? -39.574 -8.542 39.660 1.00 64.19 86 PRO A C 1
ATOM 728 O O . PRO A 1 86 ? -40.542 -7.848 39.972 1.00 64.19 86 PRO A O 1
ATOM 731 N N . GLU A 1 87 ? -39.678 -9.649 38.932 1.00 67.00 87 GLU A N 1
ATOM 732 C CA . GLU A 1 87 ? -40.951 -10.309 38.702 1.00 67.00 87 GLU A CA 1
ATOM 733 C C . GLU A 1 87 ? -41.548 -10.630 40.078 1.00 67.00 87 GLU A C 1
ATOM 735 O O . GLU A 1 87 ? -40.914 -11.315 40.883 1.00 67.00 87 GLU A O 1
ATOM 740 N N . ASN A 1 88 ? -42.701 -10.029 40.367 1.00 54.19 88 ASN A N 1
ATOM 741 C CA . ASN A 1 88 ? -43.516 -10.296 41.544 1.00 54.19 88 ASN A CA 1
ATOM 742 C C . ASN A 1 88 ? -44.748 -11.075 41.113 1.00 54.19 88 ASN A C 1
ATOM 744 O O . ASN A 1 88 ? -45.437 -10.554 40.206 1.00 54.19 88 ASN A O 1
#

Foldseek 3Di:
DDDPVLVVLVVQLVVLQVVLVVLCVCLVPDPDPCSVVSVVVSVVSNVVSVVSVVVSVCVVVVVVVVVVVVVVVVVVVVVVVCVVCPPD

Sequence (88 aa):
MCSGRCFHFFFLAVIFDVAGLIIFFLGIFAHFSFSDFFVQSGPIIIFLSLVFWIFWYLGNISKYMYGQKKRTFRLFYSLGKLYLHPEN

InterPro domains:
  IPR029365 TMEM238 protein [PF15125] (4-62)
  IPR029365 TMEM238 protein [PTHR28613] (2-61)

pLDDT: mean 79.38, std 12.52, range [38.84, 95.69]

Secondary structure (DSSP, 8-state):
--SSHHHHHHHHHHHHHHHHHHHHHHHHH--STTHHHHHHHHHHHHHHHHHHHHHHHHHHHHHHHHHHHHHHHHHHHHHHHHHSS---

Radius of gyration: 24.1 Å; chains: 1; bounding box: 65×17×60 Å